Protein AF-A0A935RR24-F1 (afdb_monomer_lite)

Secondary structure (DSSP, 8-state):
-HHHHHHHS-GGG-----S--HHHHHHHHHH-S-EEE--S--SS-HHHHHHHHTT--EEE-

Sequence (61 aa):
MEMLAARYLPPESVRFHGYLSKPELAALMRRASGFLLPSDVETFGCVLMEAMACGCPVLTN

pLDDT: mean 93.39, std 4.84, range [77.56, 98.06]

Radius of gyration: 12.67 Å; chains: 1; bounding box: 23×26×30 Å

Foldsee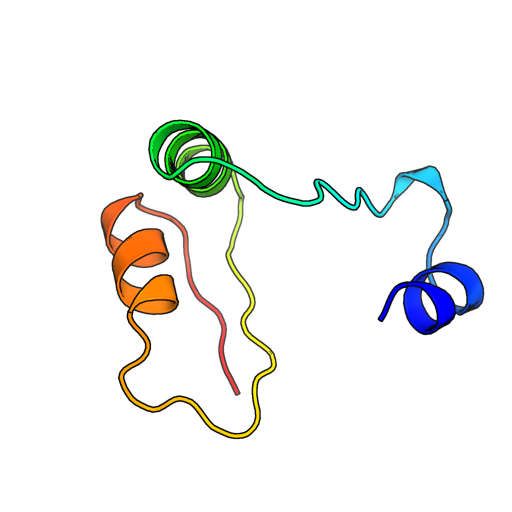k 3Di:
DVVVCVVPPDPVVDDDPDDDDLVRVLVVLLVDQAEEDADPDDPDPPVVVSSVVSVHHYDYD

Structure (mmCIF, N/CA/C/O backbone):
data_AF-A0A935RR24-F1
#
_entry.id   AF-A0A935RR24-F1
#
loop_
_atom_site.group_PDB
_atom_site.id
_atom_site.type_symbol
_atom_site.label_atom_id
_atom_site.label_alt_id
_atom_site.label_comp_id
_atom_site.label_asym_id
_atom_site.label_entity_id
_atom_site.label_seq_id
_atom_site.pdbx_PDB_ins_code
_atom_site.Cartn_x
_atom_site.Cartn_y
_atom_site.Cartn_z
_atom_site.occupancy
_atom_site.B_iso_or_equiv
_atom_site.auth_seq_id
_atom_site.auth_comp_id
_atom_site.auth_asym_id
_atom_site.auth_atom_id
_atom_site.pdbx_PDB_model_num
ATOM 1 N N . MET A 1 1 ? 3.881 -5.657 -14.419 1.00 77.56 1 MET A N 1
ATOM 2 C CA . MET A 1 1 ? 2.435 -5.885 -14.190 1.00 77.56 1 MET A CA 1
ATOM 3 C C . MET A 1 1 ? 1.583 -5.340 -15.337 1.00 77.56 1 MET A C 1
ATOM 5 O O . MET A 1 1 ? 0.683 -6.039 -15.773 1.00 77.56 1 MET A O 1
ATOM 9 N N . GLU A 1 2 ? 1.916 -4.177 -15.910 1.00 85.88 2 GLU A N 1
ATOM 10 C CA . GLU A 1 2 ? 1.226 -3.607 -17.089 1.00 85.88 2 GLU A CA 1
ATOM 11 C C . GLU A 1 2 ? 1.163 -4.557 -18.295 1.00 85.88 2 GLU A C 1
ATOM 13 O O . GLU A 1 2 ? 0.091 -4.785 -18.841 1.00 85.88 2 GLU A O 1
ATOM 18 N N . MET A 1 3 ? 2.279 -5.203 -18.655 1.00 88.19 3 MET A N 1
ATOM 19 C CA . MET A 1 3 ? 2.306 -6.196 -19.742 1.00 88.19 3 MET A CA 1
ATOM 20 C C . MET A 1 3 ? 1.414 -7.419 -19.460 1.00 88.19 3 MET A C 1
ATOM 22 O O . MET A 1 3 ? 0.815 -7.980 -20.372 1.00 88.19 3 MET A O 1
ATOM 26 N N . LEU A 1 4 ? 1.311 -7.829 -18.190 1.00 89.06 4 LEU A N 1
ATOM 27 C CA . LEU A 1 4 ? 0.452 -8.938 -17.777 1.00 89.06 4 LEU A CA 1
ATOM 28 C C . LEU A 1 4 ? -1.026 -8.543 -17.890 1.00 89.06 4 LEU A C 1
ATOM 30 O O . LEU A 1 4 ? -1.821 -9.30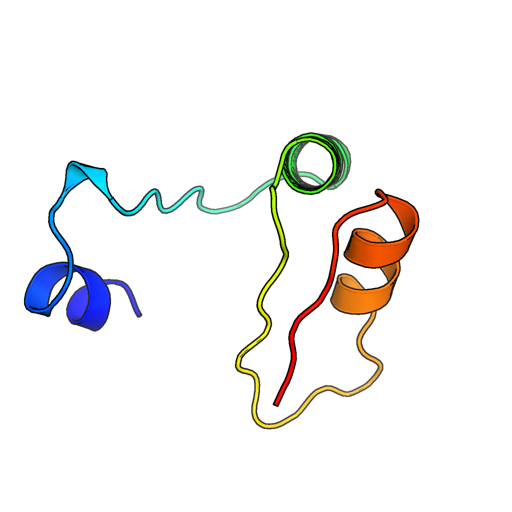3 -18.435 1.00 89.06 4 LEU A O 1
ATOM 34 N N . ALA A 1 5 ? -1.372 -7.336 -17.438 1.00 90.25 5 A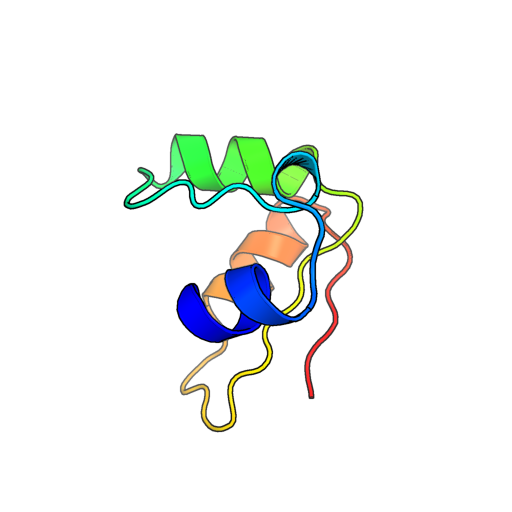LA A N 1
ATOM 35 C CA . ALA A 1 5 ? -2.711 -6.782 -17.589 1.00 90.25 5 ALA A CA 1
ATOM 36 C C . ALA A 1 5 ? -3.100 -6.659 -19.068 1.00 90.25 5 ALA A C 1
ATOM 38 O O . ALA A 1 5 ? -4.152 -7.153 -19.447 1.00 90.25 5 ALA A O 1
ATOM 39 N N . ALA A 1 6 ? -2.223 -6.119 -19.919 1.00 89.06 6 ALA A N 1
ATOM 40 C CA . ALA A 1 6 ? -2.469 -6.009 -21.359 1.00 89.06 6 ALA A CA 1
ATOM 41 C C . ALA A 1 6 ? -2.697 -7.370 -22.041 1.00 89.06 6 ALA A C 1
ATOM 43 O O . ALA A 1 6 ? -3.394 -7.453 -23.048 1.00 89.06 6 ALA A O 1
ATOM 44 N N . ARG A 1 7 ? -2.107 -8.441 -21.497 1.00 93.81 7 ARG A N 1
ATOM 45 C CA . ARG A 1 7 ? -2.250 -9.799 -22.028 1.00 93.81 7 ARG A CA 1
ATOM 46 C C . ARG A 1 7 ? -3.546 -10.489 -21.598 1.00 93.81 7 ARG A C 1
ATOM 48 O O . ARG A 1 7 ? -4.061 -11.295 -22.366 1.00 93.81 7 ARG A O 1
ATOM 55 N N . TYR A 1 8 ? -4.029 -10.235 -20.382 1.00 94.50 8 TYR A N 1
ATOM 56 C CA . TYR A 1 8 ? -5.088 -11.046 -19.763 1.00 94.50 8 TYR A CA 1
ATOM 57 C C . TYR A 1 8 ? -6.364 -10.284 -19.402 1.00 94.50 8 TYR A C 1
ATOM 59 O O . TYR A 1 8 ? -7.380 -10.920 -19.134 1.00 94.50 8 TYR A O 1
ATOM 67 N N . LEU A 1 9 ? -6.334 -8.953 -19.376 1.00 94.06 9 LEU A N 1
ATOM 68 C CA . LEU A 1 9 ? -7.437 -8.125 -18.904 1.00 94.06 9 LEU A CA 1
ATOM 69 C C . LEU A 1 9 ? -7.925 -7.194 -20.027 1.00 94.06 9 LEU A C 1
ATOM 71 O O . LEU A 1 9 ? -7.105 -6.636 -20.759 1.00 94.06 9 LEU A O 1
ATOM 75 N N . PRO A 1 10 ? -9.248 -6.993 -20.180 1.00 93.69 10 PRO A N 1
ATOM 76 C CA . PRO A 1 10 ? -9.780 -5.986 -21.092 1.00 93.69 10 PRO A CA 1
ATOM 77 C C . PRO A 1 10 ? -9.214 -4.592 -20.769 1.00 93.69 10 PRO A C 1
ATOM 79 O O . PRO A 1 10 ? -9.106 -4.264 -19.583 1.00 93.69 10 PRO A O 1
ATOM 82 N N . PRO A 1 11 ? -8.925 -3.733 -21.765 1.00 84.62 11 PRO A N 1
ATOM 83 C CA . PRO A 1 11 ? -8.307 -2.424 -21.529 1.00 84.62 11 PRO A CA 1
ATOM 84 C C . PRO A 1 11 ? -9.039 -1.540 -20.508 1.00 84.62 11 PRO A C 1
ATOM 86 O O . PRO A 1 11 ? -8.401 -0.807 -19.763 1.00 84.62 11 PRO A O 1
ATOM 89 N N . GLU A 1 12 ? -10.369 -1.634 -20.426 1.00 89.94 12 GLU A N 1
ATOM 90 C CA . GLU A 1 12 ? -11.181 -0.815 -19.512 1.00 89.94 12 GLU A CA 1
ATOM 91 C C . GLU A 1 12 ? -11.286 -1.377 -18.087 1.00 89.94 12 GLU A C 1
ATOM 93 O O . GLU A 1 12 ? -11.786 -0.709 -17.185 1.00 89.94 12 GLU A O 1
ATOM 98 N N . SER A 1 13 ? -10.804 -2.601 -17.861 1.00 92.94 13 SER A N 1
ATOM 99 C CA . SER A 1 13 ? -10.893 -3.273 -16.558 1.00 92.94 13 SER A CA 1
ATOM 100 C C . SER A 1 13 ? -9.751 -2.917 -15.601 1.00 92.94 13 SER A C 1
ATOM 102 O O . SER A 1 13 ? -9.805 -3.266 -14.423 1.00 92.94 13 SER A O 1
ATOM 104 N N . VAL A 1 14 ? -8.723 -2.211 -16.085 1.00 93.75 14 VAL A N 1
ATOM 105 C CA . VAL A 1 14 ? -7.538 -1.843 -15.305 1.00 93.75 14 VAL A CA 1
ATOM 106 C C . VAL A 1 14 ? -7.208 -0.376 -15.518 1.00 93.75 14 VAL A C 1
ATOM 108 O O . VAL A 1 14 ? -7.130 0.105 -16.645 1.00 93.75 14 VAL A O 1
ATOM 111 N N . ARG A 1 15 ? -6.941 0.334 -14.422 1.00 93.69 15 ARG A N 1
ATOM 112 C CA . ARG A 1 15 ? -6.421 1.700 -14.455 1.00 93.69 15 ARG A CA 1
ATOM 113 C C . ARG A 1 15 ? -5.098 1.774 -13.706 1.00 93.69 15 ARG A C 1
ATOM 115 O O . ARG A 1 15 ? -5.050 1.549 -12.500 1.00 93.69 15 ARG A O 1
ATOM 122 N N . PHE A 1 16 ? -4.041 2.152 -14.417 1.00 93.75 16 PHE A N 1
ATOM 123 C CA . PHE A 1 16 ? -2.746 2.473 -13.823 1.00 93.75 16 PHE A CA 1
ATOM 124 C C . PHE A 1 16 ? -2.732 3.953 -13.441 1.00 93.75 16 PHE A C 1
ATOM 126 O O . PHE A 1 16 ? -2.723 4.826 -14.303 1.00 93.75 16 PHE A O 1
ATOM 133 N N . HIS A 1 17 ? -2.789 4.235 -12.141 1.00 94.50 17 HIS A N 1
ATOM 134 C CA . HIS A 1 17 ? -2.876 5.604 -11.626 1.00 94.50 17 HIS A CA 1
ATOM 135 C C . HIS A 1 17 ? -1.532 6.351 -11.604 1.00 94.50 17 HIS A C 1
ATOM 137 O O . HIS A 1 17 ? -1.525 7.569 -11.455 1.00 94.50 17 HIS A O 1
ATOM 143 N N . GLY A 1 18 ? -0.406 5.646 -11.755 1.00 94.62 18 GLY A N 1
ATOM 144 C CA . GLY A 1 18 ? 0.920 6.228 -11.560 1.00 94.62 18 GLY A CA 1
ATOM 145 C C . GLY A 1 18 ? 1.149 6.641 -10.103 1.00 94.62 18 GLY A C 1
ATOM 146 O O . GLY A 1 18 ? 0.664 5.987 -9.179 1.00 94.62 18 GLY A O 1
ATOM 147 N N . TYR A 1 19 ? 1.910 7.716 -9.897 1.00 96.62 19 TYR A N 1
ATOM 148 C CA . TYR A 1 19 ? 2.130 8.275 -8.565 1.00 96.62 19 TYR A CA 1
ATOM 149 C C . TYR A 1 19 ? 0.871 8.979 -8.051 1.00 96.62 19 TYR A C 1
ATOM 151 O O . TYR A 1 19 ? 0.262 9.771 -8.766 1.00 96.62 19 TYR A O 1
ATOM 159 N N . LEU A 1 20 ? 0.536 8.734 -6.785 1.00 97.12 20 LEU A N 1
ATOM 160 C CA . LEU A 1 20 ? -0.524 9.425 -6.062 1.00 97.12 20 LEU A CA 1
ATOM 161 C C . LEU A 1 20 ? 0.039 9.986 -4.762 1.00 97.12 20 LEU A C 1
ATOM 163 O O . LEU A 1 20 ? 0.792 9.314 -4.051 1.00 97.12 20 LEU A O 1
ATOM 167 N N . SER A 1 21 ? -0.364 11.202 -4.417 1.00 97.75 21 SER A N 1
ATOM 168 C CA . SER A 1 21 ? -0.127 11.741 -3.084 1.00 97.75 21 SER A CA 1
ATOM 169 C C . SER A 1 21 ? -0.909 10.943 -2.032 1.00 97.75 21 SER A C 1
ATOM 171 O O . SER A 1 21 ? -1.908 10.281 -2.325 1.00 97.75 21 SER A O 1
ATOM 173 N N . LYS A 1 22 ? -0.488 11.029 -0.764 1.00 96.12 22 LYS A N 1
ATOM 174 C CA . LYS A 1 22 ? -1.164 10.321 0.339 1.00 96.12 22 LYS A CA 1
ATOM 175 C C . LYS A 1 22 ? -2.671 10.630 0.428 1.00 96.12 22 LYS A C 1
ATOM 177 O O . LYS A 1 22 ? -3.443 9.685 0.591 1.00 96.12 22 LYS A O 1
ATOM 182 N N . PRO A 1 23 ? -3.132 11.893 0.295 1.00 97.69 23 PRO A N 1
ATOM 183 C CA . PRO A 1 23 ? -4.565 12.189 0.306 1.00 97.69 23 PRO A CA 1
ATOM 184 C C . PRO A 1 23 ? -5.333 11.542 -0.853 1.00 97.69 23 PRO A C 1
ATOM 186 O O . PRO A 1 23 ? -6.442 11.048 -0.642 1.00 97.69 23 PRO A O 1
ATOM 189 N N . GLU A 1 24 ? -4.747 11.515 -2.054 1.00 98.00 24 GLU A N 1
ATOM 190 C CA . GLU A 1 24 ? -5.355 10.900 -3.241 1.00 98.00 24 GLU A CA 1
ATOM 191 C C . GLU A 1 24 ? -5.463 9.383 -3.083 1.00 98.00 24 GLU A C 1
ATOM 193 O O . GLU A 1 24 ? -6.534 8.814 -3.308 1.00 98.00 24 GLU A O 1
ATOM 198 N N . LEU A 1 25 ? -4.391 8.734 -2.620 1.00 97.12 25 LEU A N 1
ATOM 199 C CA . LEU A 1 25 ? -4.384 7.299 -2.344 1.00 97.12 25 LEU A CA 1
ATOM 200 C C . LEU A 1 25 ? -5.440 6.929 -1.296 1.00 97.12 25 LEU A C 1
ATOM 202 O O . LEU A 1 25 ? -6.240 6.022 -1.518 1.00 97.12 25 LEU A O 1
ATOM 206 N N . ALA A 1 26 ? -5.509 7.678 -0.194 1.00 97.62 26 ALA A N 1
ATOM 207 C CA . ALA A 1 26 ? -6.494 7.442 0.856 1.00 97.62 26 ALA A CA 1
ATOM 208 C C . ALA A 1 26 ? -7.938 7.634 0.351 1.00 97.62 26 ALA A C 1
ATOM 210 O O . ALA A 1 26 ? -8.845 6.902 0.749 1.00 97.62 26 ALA A O 1
ATOM 211 N N . ALA A 1 27 ? -8.175 8.601 -0.543 1.00 98.06 27 ALA A N 1
ATOM 212 C CA . ALA A 1 27 ? -9.484 8.800 -1.164 1.00 98.06 27 ALA A CA 1
AT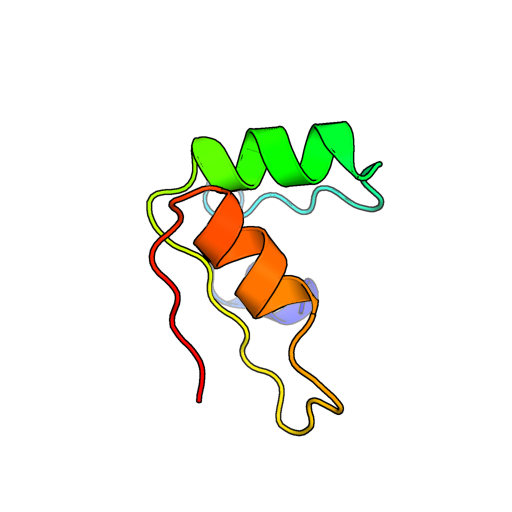OM 213 C C . ALA A 1 27 ? -9.882 7.631 -2.078 1.00 98.06 27 ALA A C 1
ATOM 215 O O . ALA A 1 27 ? -11.059 7.266 -2.111 1.00 98.06 27 ALA A O 1
ATOM 216 N N . LEU A 1 28 ? -8.923 7.025 -2.785 1.00 97.81 28 LEU A N 1
ATOM 217 C CA . LEU A 1 28 ? -9.165 5.810 -3.562 1.00 97.81 28 LEU A CA 1
ATOM 218 C C . LEU A 1 28 ? -9.437 4.607 -2.661 1.00 97.81 28 LEU A C 1
ATOM 220 O O . LEU A 1 28 ? -10.432 3.923 -2.877 1.00 97.81 28 LEU A O 1
ATOM 224 N N . MET A 1 29 ? -8.618 4.388 -1.630 1.00 97.75 29 MET A N 1
ATOM 225 C CA . MET A 1 29 ? -8.796 3.277 -0.688 1.00 97.75 29 MET A CA 1
ATOM 226 C C . MET A 1 29 ? -10.173 3.316 -0.018 1.00 97.75 29 MET A C 1
ATOM 228 O O . MET A 1 29 ? -10.855 2.299 0.008 1.00 97.75 29 MET A O 1
ATOM 232 N N . ARG A 1 30 ? -10.641 4.492 0.427 1.00 98.06 30 ARG A N 1
ATOM 233 C CA . ARG A 1 30 ? -11.987 4.659 1.017 1.00 98.06 30 ARG A CA 1
ATOM 234 C C . ARG A 1 30 ? -13.139 4.293 0.077 1.00 98.06 30 ARG A C 1
ATOM 236 O O . ARG A 1 30 ? -14.242 4.025 0.541 1.00 98.06 30 ARG A O 1
ATOM 243 N N . ARG A 1 31 ? -12.921 4.362 -1.237 1.00 97.81 31 ARG A N 1
ATOM 244 C CA . ARG A 1 31 ? -13.934 4.067 -2.264 1.00 97.81 31 ARG A CA 1
ATOM 245 C C . ARG A 1 31 ? -13.790 2.667 -2.854 1.00 97.81 31 ARG A C 1
ATOM 247 O O . ARG A 1 31 ? -14.668 2.248 -3.605 1.00 97.81 31 ARG A O 1
ATOM 254 N N . ALA A 1 32 ? -12.685 1.984 -2.581 1.00 97.50 32 ALA A N 1
ATOM 255 C CA . ALA A 1 32 ? -12.415 0.667 -3.123 1.00 97.50 32 ALA A CA 1
ATOM 256 C C . ALA A 1 32 ? -13.260 -0.392 -2.404 1.00 97.50 32 ALA A C 1
ATOM 258 O O . ALA A 1 32 ? -13.484 -0.322 -1.200 1.00 97.50 32 ALA A O 1
ATOM 259 N N . SER A 1 33 ? -13.706 -1.405 -3.147 1.00 98.00 33 SER A N 1
ATOM 260 C CA . SER A 1 33 ? -14.377 -2.575 -2.564 1.00 98.00 33 SER A CA 1
ATOM 261 C C . SER A 1 33 ? -13.407 -3.501 -1.822 1.00 98.00 33 SER A C 1
ATOM 263 O O . SER A 1 33 ? -13.837 -4.321 -1.018 1.00 98.00 33 SER A O 1
ATOM 265 N N . GLY A 1 34 ? -12.109 -3.378 -2.100 1.00 97.19 34 GLY A N 1
ATOM 266 C CA . GLY A 1 34 ? -11.043 -4.115 -1.441 1.00 97.19 34 GLY A CA 1
ATOM 267 C C . GLY A 1 34 ? -9.664 -3.676 -1.932 1.00 97.19 34 GLY A C 1
ATOM 268 O O . GLY A 1 34 ? -9.535 -3.045 -2.985 1.00 97.19 34 GLY A O 1
ATOM 269 N N . PHE A 1 35 ? -8.639 -4.012 -1.159 1.00 97.25 35 PHE A N 1
ATOM 270 C CA . PHE A 1 35 ? -7.233 -3.757 -1.442 1.00 97.25 35 PHE A CA 1
ATOM 271 C C . PHE A 1 35 ? -6.479 -5.086 -1.490 1.00 97.25 35 PHE A C 1
ATOM 273 O O . PHE A 1 35 ? -6.559 -5.878 -0.555 1.00 97.25 35 PHE A O 1
ATOM 280 N N . LEU A 1 36 ? -5.748 -5.321 -2.580 1.00 95.38 36 LEU A N 1
ATOM 281 C CA . LEU A 1 36 ? -4.943 -6.523 -2.783 1.00 95.38 36 LEU A CA 1
ATOM 282 C C . LEU A 1 36 ? -3.465 -6.140 -2.837 1.00 95.38 36 LEU A C 1
ATOM 284 O O . LEU A 1 36 ? -3.081 -5.308 -3.661 1.00 95.38 36 LEU A O 1
ATOM 288 N N . LEU A 1 37 ? -2.645 -6.787 -2.010 1.00 94.00 37 LEU A N 1
ATOM 289 C CA . LEU A 1 37 ? -1.189 -6.653 -2.035 1.00 94.00 37 LEU A CA 1
ATOM 290 C C .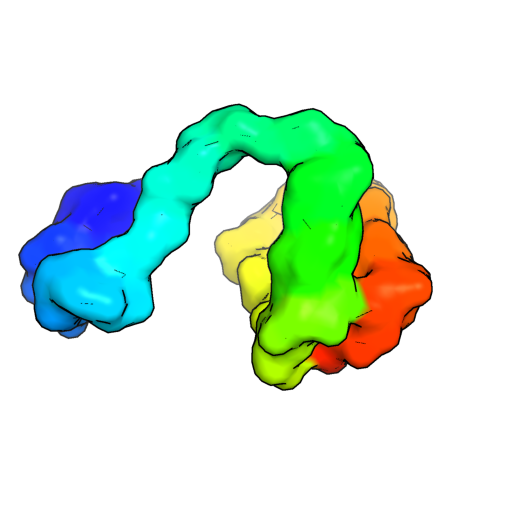 LEU A 1 37 ? -0.539 -8.015 -2.321 1.00 94.00 37 LEU A C 1
ATOM 292 O O . LEU A 1 37 ? -0.311 -8.784 -1.394 1.00 94.00 37 LEU A O 1
ATOM 296 N N . PRO A 1 38 ? -0.246 -8.345 -3.590 1.00 90.25 38 PRO A N 1
ATOM 297 C CA . PRO A 1 38 ? 0.408 -9.598 -3.950 1.00 90.25 38 PRO A CA 1
ATOM 298 C C . PRO A 1 38 ? 1.935 -9.417 -3.903 1.00 90.25 38 PRO A C 1
ATOM 300 O O . PRO A 1 38 ? 2.593 -9.438 -4.944 1.00 90.25 38 PRO A O 1
ATOM 303 N N . SER A 1 39 ? 2.481 -9.146 -2.714 1.00 89.12 39 SER A N 1
ATOM 304 C CA . SER A 1 39 ? 3.920 -8.932 -2.497 1.00 89.12 39 SER A CA 1
ATOM 305 C C . SER A 1 39 ? 4.528 -10.127 -1.765 1.00 89.12 39 SER A C 1
ATOM 307 O O . SER A 1 39 ? 4.015 -10.546 -0.735 1.00 89.12 39 SER A O 1
ATOM 309 N N . ASP A 1 40 ? 5.629 -10.682 -2.273 1.00 87.06 40 ASP A N 1
ATOM 310 C CA . ASP A 1 40 ? 6.293 -11.833 -1.637 1.00 87.06 40 ASP A CA 1
ATOM 311 C C . ASP A 1 40 ? 7.042 -11.448 -0.353 1.00 87.06 40 ASP A C 1
ATOM 313 O O . ASP A 1 40 ? 7.268 -12.286 0.520 1.00 87.06 40 ASP A O 1
ATOM 317 N N . VAL A 1 41 ? 7.456 -10.182 -0.242 1.00 86.25 41 VAL A N 1
ATOM 318 C CA . VAL A 1 41 ? 8.203 -9.666 0.906 1.00 86.25 41 VAL A CA 1
ATOM 319 C C . VAL A 1 41 ? 7.663 -8.295 1.276 1.00 86.25 41 VAL A C 1
ATOM 321 O O . VAL A 1 41 ? 7.787 -7.334 0.521 1.00 86.25 41 VAL A O 1
ATOM 324 N N . GLU A 1 42 ? 7.123 -8.202 2.485 1.00 82.62 42 GLU A N 1
ATOM 325 C CA . GLU A 1 42 ? 6.715 -6.949 3.107 1.00 82.62 42 GLU A CA 1
ATOM 326 C C . GLU A 1 42 ? 7.457 -6.756 4.423 1.00 82.62 42 GLU A C 1
ATOM 328 O O . GLU A 1 42 ? 7.449 -7.627 5.289 1.00 82.62 42 GLU A O 1
ATOM 333 N N . THR A 1 43 ? 8.099 -5.598 4.591 1.00 83.81 43 THR A N 1
ATOM 334 C CA . THR A 1 43 ? 8.867 -5.314 5.812 1.00 83.81 43 THR A CA 1
ATOM 335 C C . THR A 1 43 ? 7.948 -5.083 7.009 1.00 83.81 43 THR A C 1
ATOM 337 O O . THR A 1 43 ? 8.210 -5.578 8.101 1.00 83.81 43 THR A O 1
ATOM 340 N N . PHE A 1 44 ? 6.888 -4.292 6.821 1.00 84.62 44 PHE A N 1
ATOM 341 C CA . PHE A 1 44 ? 5.975 -3.908 7.906 1.00 84.62 44 PHE A CA 1
ATOM 342 C C . PHE A 1 44 ? 4.505 -3.828 7.478 1.00 84.62 44 PHE A C 1
ATOM 344 O O . PHE A 1 44 ? 3.628 -3.726 8.329 1.00 84.62 44 PHE A O 1
ATOM 351 N N . GLY A 1 45 ? 4.208 -3.843 6.172 1.00 88.00 45 GLY A N 1
ATOM 352 C CA . GLY A 1 45 ? 2.830 -3.745 5.691 1.00 88.00 45 GLY A CA 1
ATOM 353 C C . GLY A 1 45 ? 2.180 -2.386 5.970 1.00 88.00 45 GLY A C 1
ATOM 354 O O . GLY A 1 45 ? 0.973 -2.320 6.192 1.00 88.00 45 GLY A O 1
ATOM 355 N N . CYS A 1 46 ? 2.947 -1.286 5.951 1.00 92.38 46 CYS A N 1
ATOM 356 C CA . CYS A 1 46 ? 2.406 0.064 6.161 1.00 92.38 46 CYS A CA 1
ATOM 357 C C . CYS A 1 46 ? 1.200 0.351 5.258 1.00 92.38 46 CYS A C 1
ATOM 359 O O . CYS A 1 46 ? 0.199 0.883 5.725 1.00 92.38 46 CYS A O 1
ATOM 361 N N . VAL A 1 47 ? 1.260 -0.077 3.995 1.00 93.06 47 VAL A N 1
ATOM 362 C CA . VAL A 1 47 ? 0.170 0.134 3.034 1.00 93.06 47 VAL A CA 1
ATOM 363 C C . VAL A 1 47 ? -1.085 -0.687 3.367 1.00 93.06 47 VAL A C 1
ATOM 365 O O . VAL A 1 47 ? -2.199 -0.228 3.124 1.00 93.06 47 VAL A O 1
ATOM 368 N N . LEU A 1 48 ? -0.934 -1.869 3.982 1.00 94.88 48 LEU A N 1
ATOM 369 C CA . LEU A 1 48 ? -2.064 -2.662 4.477 1.00 94.88 48 LEU A CA 1
ATOM 370 C C . LEU A 1 48 ? -2.752 -1.934 5.633 1.00 94.88 48 LEU A C 1
ATOM 372 O O . LEU A 1 48 ? -3.975 -1.827 5.647 1.00 94.88 48 LEU A O 1
ATOM 376 N N . MET A 1 49 ? -1.971 -1.384 6.568 1.00 94.81 49 MET A N 1
ATOM 377 C CA . MET A 1 49 ? -2.514 -0.590 7.674 1.00 94.81 49 MET A CA 1
ATOM 378 C C . MET A 1 49 ? -3.196 0.689 7.180 1.00 94.81 49 MET A C 1
ATOM 380 O O . MET A 1 49 ? -4.260 1.039 7.682 1.00 94.81 49 MET A O 1
ATOM 384 N N . GLU A 1 50 ? -2.633 1.368 6.180 1.00 96.25 50 GLU A N 1
ATOM 385 C CA . GLU A 1 50 ? -3.261 2.532 5.543 1.00 96.25 50 GLU A CA 1
ATOM 386 C C . GLU A 1 50 ? -4.607 2.162 4.894 1.00 96.25 50 GLU A C 1
ATOM 388 O O . GLU A 1 50 ? -5.597 2.874 5.087 1.00 96.25 50 GLU A O 1
ATOM 393 N N . ALA A 1 51 ? -4.677 1.023 4.194 1.00 97.31 51 ALA A N 1
ATOM 394 C CA . ALA A 1 51 ? -5.914 0.515 3.603 1.00 97.31 51 ALA A CA 1
ATOM 395 C C . ALA A 1 51 ? -6.967 0.166 4.671 1.00 97.31 51 ALA A C 1
ATOM 397 O O . ALA A 1 51 ? -8.113 0.612 4.563 1.00 97.31 51 ALA A O 1
ATOM 398 N N . MET A 1 52 ? -6.575 -0.544 5.735 1.00 96.69 52 MET A N 1
ATOM 399 C CA . MET A 1 52 ? -7.455 -0.863 6.868 1.00 96.69 52 MET A CA 1
ATOM 400 C C . MET A 1 52 ? -7.951 0.402 7.581 1.00 96.69 52 MET A C 1
ATOM 402 O O . MET A 1 52 ? -9.136 0.508 7.891 1.00 96.69 52 MET A O 1
ATOM 406 N N . ALA A 1 53 ? -7.078 1.391 7.797 1.00 97.38 53 ALA A N 1
ATOM 407 C CA . ALA A 1 53 ? -7.443 2.678 8.394 1.00 97.38 53 ALA A CA 1
ATOM 408 C C . ALA A 1 53 ? -8.427 3.469 7.515 1.00 97.38 53 ALA A C 1
ATOM 410 O O . ALA A 1 53 ? -9.236 4.243 8.024 1.00 97.38 53 ALA A O 1
ATOM 411 N N . CYS A 1 54 ? -8.395 3.253 6.199 1.00 97.88 54 CYS A N 1
ATOM 412 C CA . CYS A 1 54 ? -9.379 3.789 5.262 1.00 97.88 54 CYS A CA 1
ATOM 413 C C . CYS A 1 54 ? -10.685 2.973 5.202 1.00 97.88 54 CYS A C 1
ATOM 415 O O . CYS A 1 54 ? -11.569 3.331 4.425 1.00 97.88 54 CYS A O 1
ATOM 417 N N . GLY A 1 55 ? -10.824 1.901 5.988 1.00 97.44 55 GLY A N 1
ATOM 418 C CA . GLY A 1 55 ? -11.991 1.014 5.971 1.00 97.44 55 GLY A CA 1
ATOM 419 C C . GLY A 1 55 ? -12.057 0.093 4.751 1.00 97.44 55 GLY A C 1
ATOM 420 O O . GLY A 1 55 ? -13.117 -0.459 4.469 1.00 97.44 55 GLY A O 1
ATOM 421 N N . CYS A 1 56 ? -10.953 -0.068 4.018 1.00 98.00 56 CYS A N 1
ATOM 422 C CA . CYS A 1 56 ? -10.890 -0.925 2.842 1.00 98.00 56 CYS A CA 1
ATOM 423 C C . CYS A 1 56 ? -10.586 -2.375 3.260 1.00 98.00 56 CYS A C 1
ATOM 425 O O . CYS A 1 56 ? -9.551 -2.605 3.894 1.00 98.00 56 CYS A O 1
ATOM 427 N N . PRO A 1 57 ? -11.438 -3.362 2.918 1.00 97.69 57 PRO A N 1
ATOM 428 C CA . PRO A 1 57 ? -11.138 -4.771 3.158 1.00 97.69 57 PRO A CA 1
ATOM 429 C C . PRO A 1 57 ? -9.828 -5.172 2.477 1.00 97.69 57 PRO A C 1
ATOM 431 O O . PRO A 1 57 ? -9.628 -4.865 1.304 1.00 97.69 57 PRO A O 1
ATOM 434 N N . VAL A 1 58 ? -8.940 -5.868 3.187 1.00 97.06 58 VAL A N 1
ATOM 435 C CA . VAL A 1 58 ? -7.626 -6.250 2.649 1.00 97.06 58 VAL A CA 1
ATOM 436 C C . VAL A 1 58 ? -7.555 -7.738 2.315 1.00 97.06 58 VAL A C 1
ATOM 438 O O . VAL A 1 58 ? -8.084 -8.575 3.045 1.00 97.06 58 VAL A O 1
ATOM 441 N N . LEU A 1 59 ? -6.855 -8.060 1.230 1.00 95.81 59 LEU A N 1
ATOM 442 C CA . LEU A 1 59 ? -6.426 -9.406 0.867 1.00 95.81 59 LEU A CA 1
ATOM 443 C C . LEU A 1 59 ? -4.913 -9.379 0.611 1.00 95.81 59 LEU A C 1
ATOM 445 O O . LEU A 1 59 ? -4.410 -8.531 -0.125 1.00 95.81 59 LEU A O 1
ATOM 449 N N . THR A 1 60 ? -4.195 -10.305 1.230 1.00 92.81 60 THR A N 1
ATOM 450 C CA . THR A 1 60 ? -2.744 -10.491 1.087 1.00 92.81 60 THR A CA 1
ATOM 451 C C . THR A 1 60 ? -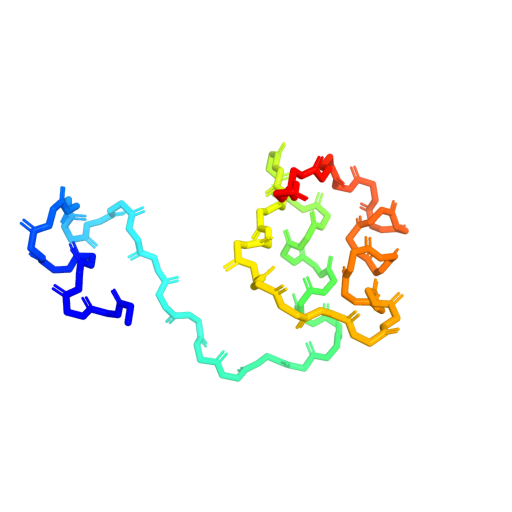2.452 -11.992 1.017 1.00 92.81 60 THR A C 1
ATOM 453 O O . THR A 1 60 ? -3.307 -12.789 1.417 1.00 92.81 60 THR A O 1
ATOM 456 N N . ASN A 1 61 ? -1.310 -12.364 0.439 1.00 84.88 61 ASN A N 1
ATOM 457 C CA . ASN A 1 61 ? -0.801 -13.741 0.372 1.00 84.88 61 ASN A CA 1
ATOM 458 C C . ASN A 1 61 ? -0.293 -14.265 1.722 1.00 84.88 61 ASN A C 1
ATOM 460 O O . ASN A 1 61 ? -0.052 -13.446 2.637 1.00 84.88 61 ASN A O 1
#